Protein AF-A0A376U298-F1 (afdb_monomer_lite)

InterPro domains:
  IPR006145 Pseudouridine synthase, RsuA/RluA-like [PF00849] (11-59)
  IPR020103 Pseudouridine synthase, catalytic domain superfamily [SSF55120] (2-67)
  IPR050188 RluA Pseudouridine Synthase [PTHR21600] (12-67)

Sequence (99 aa):
MDLPLICDWPNRPKQKVCYETGKPAQTEYEVVEYAADNTARVVLKPITGRSHQLRVHMLALGHPILGRSFLCITRSESDGTTFVATCRDVDDYPSGVWQ

Organism: Escherichia coli (NCBI:txid562)

Structure (mmCIF, N/CA/C/O backbone):
data_AF-A0A376U298-F1
#
_entry.id   AF-A0A376U298-F1
#
loop_
_atom_site.group_PDB
_atom_site.id
_atom_site.type_symbol
_atom_site.label_atom_id
_atom_site.label_alt_id
_atom_site.label_comp_id
_atom_site.label_asym_id
_atom_site.label_entity_id
_atom_site.label_seq_id
_atom_site.pdbx_PDB_ins_code
_atom_site.Cartn_x
_atom_site.Cartn_y
_atom_site.Cartn_z
_atom_site.occupancy
_atom_site.B_iso_or_equiv
_atom_site.auth_seq_id
_atom_site.auth_comp_id
_atom_site.auth_asym_id
_atom_site.auth_atom_id
_atom_site.pdbx_PDB_model_num
ATOM 1 N N . MET A 1 1 ? -7.091 2.345 -4.208 1.00 86.44 1 MET A N 1
ATOM 2 C CA . MET A 1 1 ? -7.660 1.085 -3.680 1.00 86.44 1 MET A CA 1
ATOM 3 C C . MET A 1 1 ? -8.205 1.306 -2.283 1.00 86.44 1 MET A C 1
ATOM 5 O O . MET A 1 1 ? -7.602 2.042 -1.506 1.00 86.44 1 MET A O 1
ATOM 9 N N . ASP A 1 2 ? -9.336 0.671 -1.990 1.00 90.31 2 ASP A N 1
ATOM 10 C CA . ASP A 1 2 ? -10.005 0.725 -0.691 1.00 90.31 2 ASP A CA 1
ATOM 11 C C . ASP A 1 2 ? -10.227 -0.706 -0.201 1.00 90.31 2 ASP A C 1
ATOM 13 O O . ASP A 1 2 ? -11.104 -1.418 -0.688 1.00 90.31 2 ASP A O 1
ATOM 17 N N . LEU A 1 3 ? -9.339 -1.163 0.680 1.00 90.44 3 LEU A N 1
ATOM 18 C CA . LEU A 1 3 ? -9.339 -2.532 1.185 1.00 90.44 3 LEU A CA 1
ATOM 19 C C . LEU A 1 3 ? -9.224 -2.478 2.708 1.00 90.44 3 LEU A C 1
ATOM 21 O O . LEU A 1 3 ? -8.168 -2.079 3.210 1.00 90.44 3 LEU A O 1
ATOM 25 N N . PRO A 1 4 ? -10.267 -2.871 3.457 1.00 91.94 4 PRO A N 1
ATOM 26 C CA . PRO A 1 4 ? -10.253 -2.805 4.911 1.00 91.94 4 PRO A CA 1
ATOM 27 C C . PRO A 1 4 ? -9.255 -3.805 5.505 1.00 91.94 4 PRO A C 1
ATOM 29 O O . PRO A 1 4 ? -9.156 -4.951 5.066 1.00 91.94 4 PRO A O 1
ATOM 32 N N . LEU A 1 5 ? -8.512 -3.372 6.526 1.00 90.75 5 LEU A N 1
ATOM 33 C CA . LEU A 1 5 ? -7.390 -4.113 7.110 1.00 90.75 5 LEU A CA 1
ATOM 34 C C . LEU A 1 5 ? -7.606 -4.438 8.588 1.00 90.75 5 LEU A C 1
ATOM 36 O O . LEU A 1 5 ? -8.082 -3.606 9.365 1.00 90.75 5 LEU A O 1
ATOM 40 N N . ILE A 1 6 ? -7.171 -5.628 8.999 1.00 92.00 6 ILE A N 1
ATOM 41 C CA . ILE A 1 6 ? -7.138 -6.055 10.400 1.00 92.00 6 ILE A CA 1
ATOM 42 C C . ILE A 1 6 ? -5.847 -6.808 10.731 1.00 92.00 6 ILE A C 1
ATOM 44 O O . ILE A 1 6 ? -5.221 -7.434 9.874 1.00 92.00 6 ILE A O 1
ATOM 48 N N . CYS A 1 7 ? -5.474 -6.780 12.011 1.00 88.19 7 CYS A N 1
ATOM 49 C CA . CYS A 1 7 ? -4.409 -7.618 12.543 1.00 88.19 7 CYS A CA 1
ATOM 50 C C . CYS A 1 7 ? -4.808 -9.092 12.463 1.00 88.19 7 CYS A C 1
ATOM 52 O O . CYS A 1 7 ? -5.881 -9.473 12.937 1.00 88.19 7 CYS A O 1
ATOM 54 N N . ASP A 1 8 ? -3.932 -9.925 11.905 1.00 86.81 8 ASP A N 1
ATOM 55 C CA . ASP A 1 8 ? -4.132 -11.366 11.910 1.00 86.81 8 ASP A CA 1
ATOM 56 C C . ASP A 1 8 ? -3.675 -11.930 13.258 1.00 86.81 8 ASP A C 1
ATOM 58 O O . ASP A 1 8 ? -2.506 -12.255 13.463 1.00 86.81 8 ASP A O 1
ATOM 62 N N . TRP A 1 9 ? -4.609 -11.973 14.211 1.00 83.12 9 TRP A N 1
ATOM 63 C CA . TRP A 1 9 ? -4.359 -12.385 15.595 1.00 83.12 9 TRP A CA 1
ATOM 64 C C . TRP A 1 9 ? -3.593 -13.711 15.742 1.00 83.12 9 TRP A C 1
ATOM 66 O O . TRP A 1 9 ? -2.657 -13.727 16.543 1.00 83.12 9 TRP A O 1
ATOM 76 N N . PRO A 1 10 ? -3.918 -14.783 14.991 1.00 87.81 10 PRO A N 1
ATOM 77 C CA . PRO A 1 10 ? -3.182 -16.045 15.062 1.00 87.81 10 PRO A CA 1
ATOM 78 C C . PRO A 1 10 ? -1.730 -15.952 14.571 1.00 87.81 10 PRO A C 1
ATOM 80 O O . PRO A 1 10 ? -0.876 -16.672 15.073 1.00 87.81 10 PRO A O 1
ATOM 83 N N . ASN A 1 11 ? -1.429 -15.052 13.625 1.00 81.62 11 ASN A N 1
ATOM 84 C CA . ASN A 1 11 ? -0.128 -14.965 12.949 1.00 81.62 11 ASN A CA 1
ATOM 85 C C . ASN A 1 11 ? 0.580 -13.626 13.184 1.00 81.62 11 ASN A C 1
ATOM 87 O O . ASN A 1 11 ? 1.21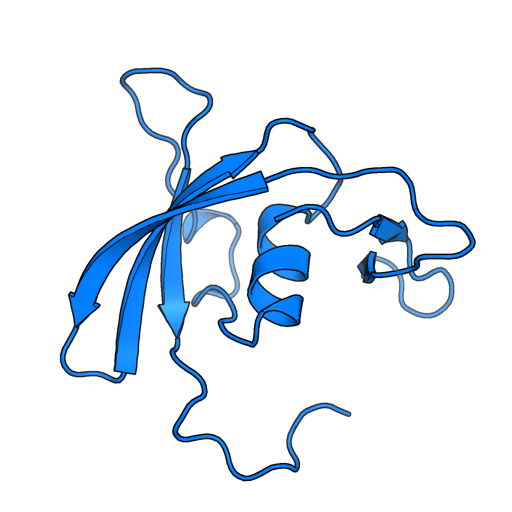5 -13.073 12.279 1.00 81.62 11 ASN A O 1
ATOM 91 N N . ARG A 1 12 ? 0.467 -13.060 14.389 1.00 81.50 12 ARG A N 1
ATOM 92 C CA . ARG A 1 12 ? 1.128 -11.789 14.718 1.00 81.50 12 ARG A CA 1
ATOM 93 C C . ARG A 1 12 ? 2.628 -11.845 14.390 1.00 81.50 12 ARG A C 1
ATOM 95 O O . ARG A 1 12 ? 3.272 -12.849 14.681 1.00 81.50 12 ARG A O 1
ATOM 102 N N . PRO A 1 13 ? 3.205 -10.772 13.815 1.00 80.81 13 PRO A N 1
ATOM 103 C CA . PRO A 1 13 ? 2.640 -9.431 13.598 1.00 80.81 13 PRO A CA 1
ATOM 104 C C . PRO A 1 13 ? 1.954 -9.213 12.226 1.00 80.81 13 PRO A C 1
ATOM 106 O O . PRO A 1 13 ? 1.857 -8.071 11.765 1.00 80.81 13 PRO A O 1
ATOM 109 N N . LYS A 1 14 ? 1.497 -10.267 11.532 1.00 84.44 14 LYS A N 1
ATOM 110 C CA . LYS A 1 14 ? 0.878 -10.142 10.200 1.00 84.44 14 LYS A CA 1
ATOM 111 C C . LYS A 1 14 ? -0.454 -9.372 10.236 1.00 84.44 14 LYS A C 1
ATOM 113 O O . LYS A 1 14 ? -1.144 -9.296 11.250 1.00 84.44 14 LYS A O 1
ATOM 118 N N . GLN A 1 15 ? -0.793 -8.772 9.100 1.00 87.75 15 GLN A N 1
ATOM 119 C CA . GLN A 1 15 ? -2.043 -8.050 8.850 1.00 87.75 15 GLN A CA 1
ATOM 120 C C . GLN A 1 15 ? -2.719 -8.687 7.630 1.00 87.75 15 GLN A C 1
ATOM 122 O O . GLN A 1 15 ? -2.018 -9.217 6.765 1.00 87.75 15 GLN A O 1
ATOM 127 N N . LYS A 1 16 ? -4.048 -8.629 7.547 1.00 88.31 16 LYS A N 1
ATOM 128 C CA . LYS A 1 16 ? -4.823 -9.173 6.424 1.00 88.31 16 LYS A CA 1
ATOM 129 C C . LYS A 1 16 ? -5.971 -8.256 6.021 1.00 88.31 16 LYS A C 1
ATOM 131 O O . LYS A 1 16 ? -6.432 -7.441 6.822 1.00 88.31 16 LYS A O 1
ATOM 136 N N . VAL A 1 17 ? -6.440 -8.426 4.788 1.00 90.50 17 VAL A N 1
ATOM 137 C CA . VAL A 1 17 ? -7.682 -7.807 4.313 1.00 90.50 17 VAL A CA 1
ATOM 138 C C . VAL A 1 17 ? -8.866 -8.528 4.957 1.00 90.50 17 VAL A C 1
ATOM 140 O O . VAL A 1 17 ? -8.896 -9.758 4.999 1.00 90.50 17 VAL A O 1
ATOM 143 N N . CYS A 1 18 ? -9.826 -7.779 5.495 1.00 90.00 18 CYS A N 1
ATOM 144 C CA . CYS A 1 18 ? -11.042 -8.337 6.084 1.00 90.00 18 CYS A CA 1
ATOM 145 C C . CYS A 1 18 ? -12.207 -7.361 5.919 1.00 90.00 18 CYS A C 1
ATOM 147 O O . CYS A 1 18 ? -12.209 -6.297 6.532 1.00 90.00 18 CYS A O 1
ATOM 149 N N . TYR A 1 19 ? -13.207 -7.736 5.122 1.00 90.44 19 TYR A N 1
ATOM 150 C CA . TYR A 1 19 ? -14.375 -6.889 4.854 1.00 90.44 19 TYR A CA 1
ATOM 151 C C . TYR A 1 19 ? -15.378 -6.838 6.013 1.00 90.44 19 TYR A C 1
ATOM 153 O O . TYR A 1 19 ? -16.110 -5.865 6.135 1.00 90.44 19 TYR A O 1
ATOM 161 N N . GLU A 1 20 ? -15.390 -7.852 6.881 1.00 90.75 20 GLU A N 1
ATOM 162 C CA . GLU A 1 20 ? -16.352 -7.943 7.987 1.00 90.75 20 GLU A CA 1
ATOM 163 C C . GLU A 1 20 ? -15.937 -7.113 9.207 1.00 90.75 20 GLU A C 1
ATOM 165 O O . GLU A 1 20 ? -16.756 -6.432 9.815 1.00 90.75 20 GLU A O 1
ATOM 170 N N . THR A 1 21 ? -14.657 -7.180 9.589 1.00 91.12 21 THR A N 1
ATOM 171 C CA . THR A 1 21 ? -14.151 -6.582 10.841 1.00 91.12 21 THR A CA 1
ATOM 172 C C . THR A 1 21 ? -12.945 -5.665 10.636 1.00 91.12 21 THR A C 1
ATOM 174 O O . THR A 1 21 ? -12.428 -5.083 11.595 1.00 91.12 21 THR A O 1
ATOM 177 N N . GLY A 1 22 ? -12.471 -5.520 9.396 1.00 89.50 22 GLY A N 1
ATOM 178 C CA . GLY A 1 22 ? -11.340 -4.664 9.072 1.00 89.50 22 GLY A CA 1
ATOM 179 C C . GLY A 1 22 ? -11.656 -3.186 9.228 1.00 89.50 22 GLY A C 1
ATOM 180 O O . GLY A 1 22 ? -12.760 -2.713 8.977 1.00 89.50 22 GLY A O 1
ATOM 181 N N . LYS A 1 23 ? -10.641 -2.427 9.638 1.00 92.12 23 LYS A N 1
ATOM 182 C CA . LYS A 1 23 ? -10.716 -0.969 9.658 1.00 92.12 23 LYS A CA 1
ATOM 183 C C . LYS A 1 23 ? -10.562 -0.453 8.228 1.00 92.12 23 LYS A C 1
ATOM 185 O O . LYS A 1 23 ? -9.680 -0.954 7.527 1.00 92.12 23 LYS A O 1
ATOM 190 N N . PRO A 1 24 ? -11.329 0.572 7.818 1.00 93.38 24 PRO A N 1
ATOM 191 C CA . PRO A 1 24 ? -11.194 1.151 6.489 1.00 93.38 24 PRO A CA 1
ATOM 192 C C . PRO A 1 24 ? -9.758 1.635 6.280 1.00 93.38 24 PRO A C 1
ATOM 194 O O . PRO A 1 24 ? -9.147 2.231 7.188 1.00 93.38 24 PRO A O 1
ATOM 197 N N . ALA A 1 25 ? -9.220 1.313 5.107 1.00 93.50 25 ALA A N 1
ATOM 198 C CA . ALA A 1 25 ? -7.870 1.668 4.718 1.00 93.50 25 ALA A CA 1
ATOM 199 C C . ALA A 1 25 ? -7.820 1.979 3.224 1.00 93.50 25 ALA A C 1
ATOM 201 O O . ALA A 1 25 ? -8.127 1.131 2.385 1.00 93.50 25 ALA A O 1
ATOM 202 N N . GLN A 1 26 ? -7.372 3.191 2.916 1.00 93.88 26 GLN A N 1
ATOM 203 C CA . GLN A 1 26 ? -7.342 3.727 1.565 1.00 93.88 26 GLN A CA 1
ATOM 204 C C . GLN A 1 26 ? -5.921 4.106 1.178 1.00 93.88 26 GLN A C 1
ATOM 206 O O . GLN A 1 26 ? -5.211 4.794 1.919 1.00 93.88 26 GLN A O 1
ATOM 211 N N . THR A 1 27 ? -5.523 3.641 0.001 1.00 92.25 27 THR A N 1
ATOM 212 C CA . THR A 1 27 ? -4.225 3.927 -0.603 1.00 92.25 27 THR A CA 1
ATOM 213 C C . THR A 1 27 ? -4.445 4.246 -2.068 1.00 92.25 27 THR A C 1
ATOM 215 O O . THR A 1 27 ? -5.014 3.440 -2.804 1.00 92.25 27 THR A O 1
ATOM 218 N N . GLU A 1 28 ? -3.988 5.398 -2.513 1.00 92.44 28 GLU A N 1
ATOM 219 C CA . GLU A 1 28 ? -3.859 5.697 -3.933 1.00 92.44 28 GLU A CA 1
ATOM 220 C C . GLU A 1 28 ? -2.519 5.165 -4.433 1.00 92.44 28 GLU A C 1
ATOM 222 O O . GLU A 1 28 ? -1.534 5.134 -3.690 1.00 92.44 28 GLU A O 1
ATOM 227 N N . TYR A 1 29 ? -2.486 4.699 -5.675 1.00 90.56 29 TYR A N 1
ATOM 228 C CA . TYR A 1 29 ? -1.253 4.251 -6.295 1.00 90.56 29 TYR A CA 1
ATOM 229 C C . TYR A 1 29 ? -1.216 4.656 -7.762 1.00 90.56 29 TYR A C 1
ATOM 231 O O . TYR A 1 29 ? -2.256 4.744 -8.411 1.00 90.56 29 TYR A O 1
ATOM 239 N N . GLU A 1 30 ? -0.013 4.889 -8.261 1.00 88.81 30 GLU A N 1
ATOM 240 C CA . GLU A 1 30 ? 0.255 5.266 -9.641 1.00 88.81 30 GLU A CA 1
ATOM 241 C C . GLU A 1 30 ? 1.533 4.565 -10.092 1.00 88.81 30 GLU A C 1
ATOM 243 O O . GLU A 1 30 ? 2.567 4.652 -9.425 1.00 88.81 30 GLU A O 1
ATOM 248 N N . VAL A 1 31 ? 1.467 3.835 -11.203 1.00 89.81 31 VAL A N 1
ATOM 249 C CA . VAL A 1 31 ? 2.651 3.186 -11.768 1.00 89.81 31 VAL A CA 1
ATOM 250 C C . VAL A 1 31 ? 3.422 4.221 -12.574 1.00 89.81 31 VAL A C 1
ATOM 252 O O . VAL A 1 31 ? 2.884 4.789 -13.519 1.00 89.81 31 VAL A O 1
ATOM 255 N N . VAL A 1 32 ? 4.674 4.470 -12.193 1.00 88.31 32 VAL A N 1
ATOM 256 C CA . VAL A 1 32 ? 5.534 5.458 -12.862 1.00 88.31 32 VAL A CA 1
ATOM 257 C C . VAL A 1 32 ? 6.454 4.830 -13.899 1.00 88.31 32 VAL A C 1
ATOM 259 O O . VAL A 1 32 ? 6.828 5.494 -14.860 1.00 88.31 32 VAL A O 1
ATOM 262 N N . GLU A 1 33 ? 6.826 3.564 -13.720 1.00 84.94 33 GLU A N 1
ATOM 263 C CA . GLU A 1 33 ? 7.740 2.869 -14.623 1.00 84.94 33 GLU A CA 1
ATOM 264 C C . GLU A 1 33 ? 7.481 1.364 -14.574 1.00 84.94 33 GLU A C 1
ATOM 266 O O . GLU A 1 33 ? 7.337 0.801 -13.490 1.00 84.94 33 GLU A O 1
ATOM 271 N N . TYR A 1 34 ? 7.464 0.720 -15.739 1.00 87.06 34 TYR A N 1
ATOM 272 C CA . TYR A 1 34 ? 7.509 -0.735 -15.859 1.00 87.06 34 TYR A CA 1
ATOM 273 C C . TYR A 1 34 ? 8.914 -1.129 -16.307 1.00 87.06 34 TYR A C 1
ATOM 275 O O . TYR A 1 34 ? 9.402 -0.647 -17.330 1.00 87.06 34 TYR A O 1
ATOM 283 N N . ALA A 1 35 ? 9.567 -1.988 -15.537 1.00 84.06 35 ALA A N 1
ATOM 284 C CA . ALA A 1 35 ? 10.883 -2.517 -15.840 1.00 84.06 35 ALA A CA 1
ATOM 285 C C . ALA A 1 35 ? 10.774 -3.861 -16.575 1.00 84.06 35 ALA A C 1
ATOM 287 O O . ALA A 1 35 ? 9.803 -4.605 -16.443 1.00 84.06 35 ALA A O 1
ATOM 288 N N . ALA A 1 36 ? 11.806 -4.188 -17.354 1.00 81.75 36 ALA A N 1
ATOM 289 C CA . ALA A 1 36 ? 11.847 -5.401 -18.173 1.00 81.75 36 ALA A CA 1
ATOM 290 C C . ALA A 1 36 ? 11.985 -6.709 -17.361 1.00 81.75 36 ALA A C 1
ATOM 292 O O . ALA A 1 36 ? 11.895 -7.792 -17.931 1.00 81.75 36 ALA A O 1
ATOM 293 N N . ASP A 1 37 ? 12.220 -6.627 -16.050 1.00 83.81 37 ASP A N 1
ATOM 294 C CA . ASP A 1 37 ? 12.399 -7.761 -15.135 1.00 83.81 37 ASP A CA 1
ATOM 295 C C . ASP A 1 37 ? 11.104 -8.165 -14.400 1.00 83.81 37 ASP A C 1
ATOM 297 O O . ASP A 1 37 ? 11.160 -8.751 -13.315 1.00 83.81 37 ASP A O 1
ATOM 301 N N . ASN A 1 38 ? 9.938 -7.867 -14.989 1.00 84.06 38 ASN A N 1
ATOM 302 C CA . ASN A 1 38 ? 8.610 -8.057 -14.387 1.00 84.06 38 ASN A CA 1
ATOM 303 C C . ASN A 1 38 ? 8.464 -7.315 -13.050 1.00 84.06 38 ASN A C 1
ATOM 305 O O . ASN A 1 38 ? 7.864 -7.812 -12.090 1.00 84.06 38 ASN A O 1
ATOM 309 N N . THR A 1 39 ? 9.056 -6.127 -12.962 1.00 85.94 39 THR A N 1
ATOM 310 C CA . THR A 1 39 ? 8.886 -5.238 -11.818 1.00 85.94 39 THR A CA 1
ATOM 311 C C . THR A 1 39 ? 8.355 -3.894 -12.270 1.00 85.94 39 THR A C 1
ATOM 313 O O . THR A 1 39 ? 8.610 -3.448 -13.384 1.00 85.94 39 THR A O 1
ATOM 316 N N . ALA A 1 40 ? 7.605 -3.235 -11.399 1.00 87.44 40 ALA A N 1
ATOM 317 C CA . ALA A 1 40 ? 7.083 -1.910 -11.652 1.00 87.44 40 ALA A CA 1
ATOM 318 C C . ALA A 1 40 ? 7.441 -0.989 -10.491 1.00 87.44 40 ALA A C 1
ATOM 320 O O . ALA A 1 40 ? 7.382 -1.355 -9.313 1.00 87.44 40 ALA A O 1
ATOM 321 N N . ARG A 1 41 ? 7.837 0.235 -10.819 1.00 87.44 41 ARG A N 1
ATOM 322 C CA . ARG A 1 41 ? 8.022 1.305 -9.850 1.00 87.44 41 ARG A CA 1
ATOM 323 C C . ARG A 1 41 ? 6.681 1.997 -9.670 1.00 87.44 41 ARG A C 1
ATOM 325 O O . ARG A 1 41 ? 6.095 2.513 -10.620 1.00 87.44 41 ARG A O 1
ATOM 332 N N . VAL A 1 42 ? 6.207 2.012 -8.433 1.00 88.81 42 VAL A N 1
ATOM 333 C CA . VAL A 1 42 ? 4.878 2.496 -8.076 1.00 88.81 42 VAL A CA 1
ATOM 334 C C . VAL A 1 42 ? 4.994 3.565 -7.009 1.00 88.81 42 VAL A C 1
ATOM 336 O O . VAL A 1 42 ? 5.657 3.404 -5.979 1.00 88.81 42 VAL A O 1
ATOM 339 N N . VAL A 1 43 ? 4.324 4.673 -7.274 1.00 90.62 43 VAL A N 1
ATOM 340 C CA . VAL A 1 43 ? 4.083 5.748 -6.330 1.00 90.62 43 VAL A CA 1
ATOM 341 C C . VAL A 1 43 ? 2.841 5.393 -5.522 1.00 90.62 43 VAL A C 1
ATOM 343 O O . VAL A 1 43 ? 1.820 4.991 -6.064 1.00 90.62 43 VAL A O 1
ATOM 346 N N . LEU A 1 44 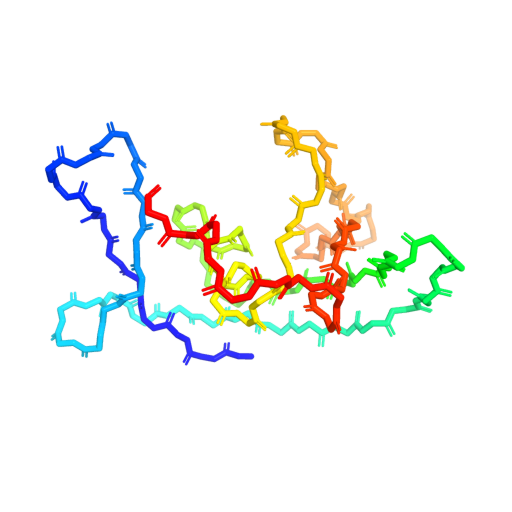? 2.942 5.516 -4.207 1.00 90.75 44 LEU A N 1
ATOM 347 C CA . LEU A 1 44 ? 1.969 5.087 -3.216 1.00 90.75 44 LEU A CA 1
ATOM 348 C C . LEU A 1 44 ? 1.620 6.260 -2.309 1.00 90.75 44 LEU A C 1
ATOM 350 O O . LEU A 1 44 ? 2.493 6.817 -1.648 1.00 90.75 44 LEU A O 1
ATOM 354 N N . LYS A 1 45 ? 0.338 6.597 -2.218 1.00 91.62 45 LYS A N 1
ATOM 355 C CA . LYS A 1 45 ? -0.182 7.656 -1.349 1.00 91.62 45 LYS A CA 1
ATOM 356 C C . LYS A 1 45 ? -1.197 7.058 -0.372 1.00 91.62 45 LYS A C 1
ATOM 358 O O . LYS A 1 45 ? -2.371 6.893 -0.710 1.00 91.62 45 LYS A O 1
ATOM 363 N N . PRO A 1 46 ? -0.763 6.650 0.832 1.00 91.25 46 PRO A N 1
ATOM 364 C CA . PRO A 1 46 ? -1.672 6.171 1.861 1.00 91.25 46 PRO A CA 1
ATOM 365 C C . PRO A 1 46 ? -2.497 7.339 2.414 1.00 91.25 46 PRO A C 1
ATOM 367 O O . PRO A 1 46 ? -1.972 8.209 3.104 1.00 91.25 46 PRO A O 1
ATOM 370 N N . ILE A 1 47 ? -3.804 7.331 2.150 1.00 91.50 47 ILE A N 1
ATOM 371 C CA . ILE A 1 47 ? -4.755 8.300 2.721 1.00 91.50 47 ILE A CA 1
ATOM 372 C C . ILE A 1 47 ? -4.975 8.004 4.212 1.00 91.50 47 ILE A C 1
ATOM 374 O O . ILE A 1 47 ? -5.166 8.900 5.031 1.00 91.50 47 ILE A O 1
ATOM 378 N N . THR A 1 48 ? -4.895 6.725 4.588 1.00 91.25 48 THR A N 1
ATOM 379 C CA . THR A 1 48 ? -4.911 6.260 5.981 1.00 91.25 48 THR A CA 1
ATOM 380 C C . THR A 1 48 ? -3.552 5.711 6.419 1.00 91.25 48 THR A C 1
ATOM 382 O O . THR A 1 48 ? -2.793 5.213 5.601 1.00 91.25 48 THR A O 1
ATOM 385 N N . GLY A 1 49 ? -3.256 5.716 7.723 1.00 88.38 49 G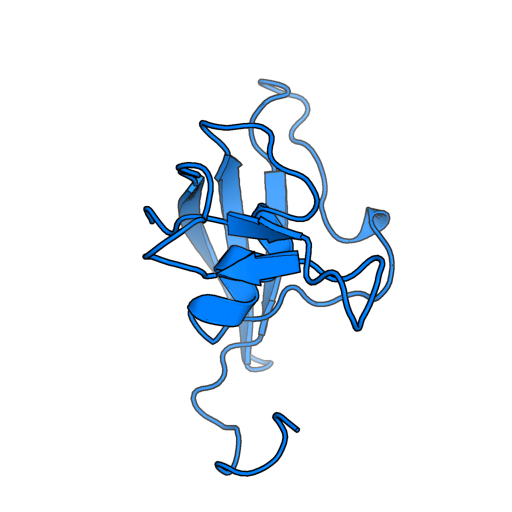LY A N 1
ATOM 386 C CA . GLY A 1 49 ? -1.983 5.226 8.281 1.00 88.38 49 GLY A CA 1
ATOM 387 C C . GLY A 1 49 ? -2.073 3.882 9.014 1.00 88.38 49 GLY A C 1
ATOM 388 O O . GLY A 1 49 ? -1.673 3.799 10.176 1.00 88.38 49 GLY A O 1
ATOM 389 N N . ARG A 1 50 ? -2.654 2.831 8.418 1.00 89.94 50 ARG A N 1
ATOM 390 C CA . ARG A 1 50 ? -2.756 1.514 9.084 1.00 89.94 50 ARG A CA 1
ATOM 391 C C . ARG A 1 50 ? -1.424 0.754 9.043 1.00 89.94 50 ARG A C 1
ATOM 393 O O . ARG A 1 50 ? -0.626 0.891 8.116 1.00 89.94 50 ARG A O 1
ATOM 400 N N . SER A 1 51 ? -1.180 -0.085 10.049 1.00 87.25 51 SER A N 1
ATOM 401 C CA . SER A 1 51 ? 0.028 -0.915 10.113 1.00 87.25 51 SER A CA 1
ATOM 402 C C . SER A 1 51 ? 0.140 -1.819 8.883 1.00 87.25 51 SER A C 1
ATOM 404 O O . SER A 1 51 ? -0.824 -2.475 8.504 1.00 87.25 51 SER A O 1
ATOM 406 N N . HIS A 1 52 ? 1.324 -1.847 8.263 1.00 87.75 52 HIS A N 1
ATOM 407 C CA . HIS A 1 52 ? 1.628 -2.621 7.048 1.00 87.75 52 HIS A CA 1
ATOM 408 C C . HIS A 1 52 ? 0.700 -2.357 5.846 1.00 87.75 52 HIS A C 1
ATOM 410 O O . HIS A 1 52 ? 0.708 -3.149 4.904 1.00 87.75 52 HIS A O 1
ATOM 416 N N . GLN A 1 53 ? -0.050 -1.250 5.841 1.00 91.25 53 GLN A N 1
ATOM 417 C CA . GLN A 1 53 ? -1.092 -0.973 4.850 1.00 91.25 53 GLN A CA 1
ATOM 418 C C . GLN A 1 53 ? -0.614 -1.141 3.411 1.00 91.25 53 GLN A C 1
ATOM 420 O O . GLN A 1 53 ? -1.155 -1.969 2.686 1.00 91.25 53 GLN A O 1
ATOM 425 N N . LEU A 1 54 ? 0.449 -0.426 3.036 1.00 90.38 54 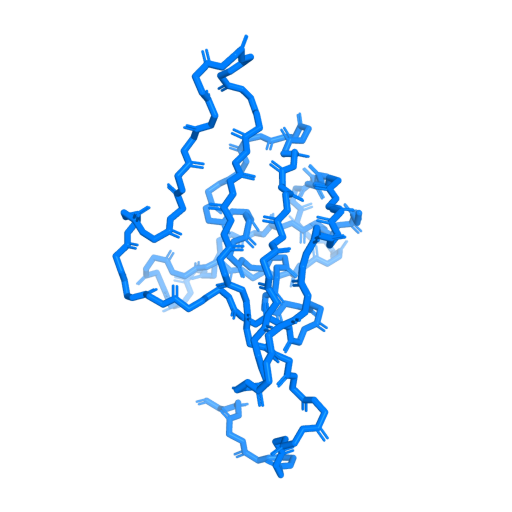LEU A N 1
ATOM 426 C CA . LEU A 1 54 ? 1.000 -0.454 1.680 1.00 90.38 54 LEU A CA 1
ATOM 427 C C . LEU A 1 54 ? 1.385 -1.869 1.236 1.00 90.38 54 LEU A C 1
ATOM 429 O O . LEU A 1 54 ? 1.110 -2.259 0.109 1.00 90.38 54 LEU A O 1
ATOM 433 N N . ARG A 1 55 ? 1.973 -2.662 2.140 1.00 88.69 55 ARG A N 1
ATOM 434 C CA . ARG A 1 55 ? 2.412 -4.031 1.838 1.00 88.69 55 ARG A CA 1
ATOM 435 C C . ARG A 1 55 ? 1.233 -4.972 1.638 1.00 88.69 55 ARG A C 1
ATOM 437 O O . ARG A 1 55 ? 1.244 -5.738 0.684 1.00 88.69 55 ARG A O 1
ATOM 444 N N . VAL A 1 56 ? 0.241 -4.930 2.529 1.00 89.44 56 VAL A N 1
ATOM 445 C CA . VAL A 1 56 ? -0.935 -5.810 2.438 1.00 89.44 56 VAL A CA 1
ATOM 446 C C . VAL A 1 56 ? -1.779 -5.453 1.231 1.00 89.44 56 VAL A C 1
ATOM 448 O O . VAL A 1 56 ? -2.258 -6.338 0.540 1.00 89.44 56 VAL A O 1
ATOM 451 N N . HIS A 1 57 ? -1.945 -4.164 0.964 1.00 90.94 57 HIS A N 1
ATOM 452 C CA . HIS A 1 57 ? -2.679 -3.692 -0.195 1.00 90.94 57 HIS A CA 1
ATOM 453 C C . HIS A 1 57 ? -2.014 -4.108 -1.510 1.00 90.94 57 HIS A C 1
ATOM 455 O O . HIS A 1 57 ? -2.681 -4.666 -2.372 1.00 90.94 57 HIS A O 1
ATOM 461 N N . MET A 1 58 ? -0.700 -3.916 -1.631 1.00 88.56 58 MET A N 1
ATOM 462 C CA . MET A 1 58 ? 0.056 -4.357 -2.806 1.00 88.56 58 MET A CA 1
ATOM 463 C C . MET A 1 58 ? 0.034 -5.878 -2.973 1.00 88.56 58 MET A C 1
ATOM 465 O O . MET A 1 58 ? -0.181 -6.377 -4.070 1.00 88.56 58 MET A O 1
ATOM 469 N N . LEU A 1 59 ? 0.142 -6.624 -1.871 1.00 87.31 59 LEU A N 1
ATOM 470 C CA . LEU A 1 59 ? -0.032 -8.075 -1.881 1.00 87.31 59 LEU A CA 1
ATOM 471 C C . LEU A 1 59 ? -1.449 -8.491 -2.312 1.00 87.31 59 LEU A C 1
ATOM 473 O O . LEU A 1 59 ? -1.595 -9.451 -3.057 1.00 87.31 59 LEU A O 1
ATOM 477 N N . ALA A 1 60 ? -2.482 -7.777 -1.865 1.00 86.81 60 ALA A N 1
ATOM 478 C CA . ALA A 1 60 ? -3.875 -8.070 -2.198 1.00 86.81 60 ALA A CA 1
ATOM 479 C C . ALA A 1 60 ? -4.210 -7.780 -3.667 1.00 86.81 60 ALA A C 1
ATOM 481 O O . ALA A 1 60 ? -5.060 -8.458 -4.232 1.00 86.81 60 ALA A O 1
ATOM 482 N N . LEU A 1 61 ? -3.527 -6.811 -4.285 1.00 85.44 61 LEU A N 1
ATOM 483 C CA . LEU A 1 61 ? -3.581 -6.594 -5.733 1.00 85.44 61 LEU A CA 1
ATOM 484 C C . LEU A 1 61 ? -2.794 -7.649 -6.522 1.00 85.44 61 LEU A C 1
ATOM 486 O O . LEU A 1 61 ? -2.872 -7.667 -7.740 1.00 85.44 61 LEU A O 1
ATOM 490 N N . GLY A 1 62 ? -2.030 -8.506 -5.845 1.00 85.06 62 GLY A N 1
ATOM 491 C CA . GLY A 1 62 ? -1.146 -9.466 -6.486 1.00 85.06 62 GLY A CA 1
ATOM 492 C C . GLY A 1 62 ? 0.227 -8.901 -6.822 1.00 85.06 62 GLY A C 1
ATOM 493 O O . GLY A 1 62 ? 1.058 -9.667 -7.258 1.00 85.06 62 GLY A O 1
ATOM 494 N N . HIS A 1 63 ? 0.540 -7.633 -6.554 1.00 88.00 63 HIS A N 1
ATOM 495 C CA . HIS A 1 63 ? 1.840 -7.037 -6.888 1.00 88.00 63 HIS A CA 1
ATOM 496 C C . HIS A 1 63 ? 2.671 -6.772 -5.624 1.00 88.00 63 HIS A C 1
ATOM 498 O O . HIS A 1 63 ? 2.784 -5.625 -5.187 1.00 88.00 63 HIS A O 1
ATOM 504 N N . PRO A 1 64 ? 3.242 -7.792 -4.954 1.00 87.44 64 PRO A N 1
ATOM 505 C CA . PRO A 1 64 ? 3.937 -7.591 -3.689 1.00 87.44 64 PRO A CA 1
ATOM 506 C C . PRO A 1 64 ? 5.152 -6.665 -3.847 1.00 87.44 64 PRO A C 1
ATOM 508 O O . PRO A 1 64 ? 5.946 -6.794 -4.781 1.00 87.44 64 PRO A O 1
ATOM 511 N N . ILE A 1 65 ? 5.324 -5.755 -2.882 1.00 86.75 65 ILE A N 1
ATOM 512 C CA . ILE A 1 65 ? 6.504 -4.884 -2.801 1.00 86.75 65 ILE A CA 1
ATOM 513 C C . ILE A 1 65 ? 7.757 -5.746 -2.615 1.00 86.75 65 ILE A C 1
ATOM 515 O O . ILE A 1 65 ? 7.830 -6.575 -1.701 1.00 86.75 65 ILE A O 1
ATOM 519 N N . LEU A 1 66 ? 8.754 -5.518 -3.465 1.00 82.81 66 LEU A N 1
ATOM 520 C CA . LEU A 1 66 ? 10.046 -6.179 -3.425 1.00 82.81 66 LEU A CA 1
ATOM 521 C C . LEU A 1 66 ? 10.921 -5.593 -2.322 1.00 82.81 66 LEU A C 1
ATOM 523 O O . LEU A 1 66 ? 11.084 -4.383 -2.204 1.00 82.81 66 LEU A O 1
ATOM 527 N N . GLY A 1 67 ? 11.520 -6.482 -1.531 1.00 67.69 67 GLY A N 1
ATOM 528 C CA . GLY A 1 67 ? 12.392 -6.125 -0.417 1.00 67.69 67 GLY A CA 1
ATOM 529 C C . GLY A 1 67 ? 11.844 -6.595 0.930 1.00 67.69 67 GLY A C 1
ATOM 530 O O . GLY A 1 67 ? 10.680 -6.414 1.283 1.00 67.69 67 GLY A O 1
ATOM 531 N N . ARG A 1 68 ? 12.710 -7.245 1.715 1.00 54.38 68 ARG A N 1
ATOM 532 C CA . ARG A 1 68 ? 12.367 -7.753 3.056 1.00 54.38 68 ARG A CA 1
ATOM 533 C C . ARG A 1 68 ? 12.253 -6.632 4.098 1.00 54.38 68 ARG A C 1
ATOM 535 O O . ARG A 1 68 ? 11.540 -6.798 5.086 1.00 54.38 68 ARG A O 1
ATOM 542 N N . SER A 1 69 ? 12.952 -5.518 3.877 1.00 54.78 69 SER A N 1
ATOM 543 C CA . SER A 1 69 ? 13.146 -4.432 4.841 1.00 54.78 69 SER A CA 1
ATOM 544 C C . SER A 1 69 ? 12.262 -3.227 4.534 1.00 54.78 69 SER A C 1
ATOM 546 O O . SER A 1 69 ? 12.072 -2.905 3.372 1.00 54.78 69 SER A O 1
ATOM 548 N N . PHE A 1 70 ? 11.790 -2.509 5.559 1.00 51.88 70 PHE A N 1
ATOM 549 C CA . PHE A 1 70 ? 11.030 -1.254 5.411 1.00 51.88 70 PHE A CA 1
ATOM 550 C C . PHE A 1 70 ? 11.743 -0.196 4.548 1.00 51.88 70 PHE A C 1
ATOM 552 O O . PHE A 1 70 ? 11.085 0.671 3.987 1.00 51.88 70 PHE A O 1
ATOM 559 N N . LEU A 1 71 ? 13.068 -0.309 4.408 1.00 51.91 71 LEU A N 1
ATOM 560 C CA . LEU A 1 71 ? 13.913 0.523 3.549 1.00 51.91 71 LEU A CA 1
ATOM 561 C C . LEU A 1 71 ? 13.608 0.410 2.046 1.00 51.91 71 LEU A C 1
ATOM 563 O O . LEU A 1 71 ? 14.036 1.273 1.292 1.00 51.91 71 LEU A O 1
ATOM 567 N N . CYS A 1 72 ? 12.895 -0.626 1.591 1.00 61.91 72 CYS A N 1
ATOM 568 C CA . CYS A 1 72 ? 12.522 -0.756 0.178 1.00 61.91 72 CYS A CA 1
ATOM 569 C C . CYS A 1 72 ? 11.362 0.163 -0.238 1.00 61.91 72 CYS A C 1
ATOM 571 O O . CYS A 1 72 ? 10.999 0.202 -1.411 1.00 61.91 72 CYS A O 1
ATOM 573 N N . ILE A 1 73 ? 10.778 0.885 0.722 1.00 72.12 73 ILE A N 1
ATOM 574 C CA . ILE A 1 73 ? 9.796 1.933 0.481 1.00 72.12 73 ILE A CA 1
ATOM 575 C C . ILE A 1 73 ? 10.472 3.266 0.804 1.00 72.12 73 ILE A C 1
ATOM 577 O O . ILE A 1 73 ? 10.724 3.581 1.969 1.00 72.12 73 ILE A O 1
ATOM 581 N N . THR A 1 74 ? 10.748 4.061 -0.223 1.00 78.38 74 THR A N 1
ATOM 582 C CA . THR A 1 74 ? 11.371 5.377 -0.065 1.00 78.38 74 THR A CA 1
ATOM 583 C C . THR A 1 74 ? 10.284 6.431 0.072 1.00 78.38 74 THR A C 1
ATOM 585 O O . THR A 1 74 ? 9.411 6.536 -0.785 1.00 78.38 74 THR A O 1
ATOM 588 N N . ARG A 1 75 ? 10.314 7.228 1.141 1.00 78.31 75 ARG A N 1
ATOM 589 C CA . ARG A 1 75 ? 9.416 8.381 1.281 1.00 78.31 75 ARG A CA 1
ATOM 590 C C . ARG A 1 75 ? 9.916 9.522 0.395 1.00 78.31 75 ARG A C 1
ATOM 592 O O . ARG A 1 75 ? 11.111 9.808 0.419 1.00 78.31 75 ARG A O 1
ATOM 599 N N . SER A 1 76 ? 9.033 10.161 -0.366 1.00 75.06 76 SER A N 1
ATOM 600 C CA . SER A 1 76 ? 9.395 11.346 -1.149 1.00 75.06 76 SER A CA 1
ATOM 601 C C . SER A 1 76 ? 9.761 12.513 -0.225 1.00 75.06 76 SER A C 1
ATOM 603 O O . SER A 1 76 ? 9.136 12.733 0.818 1.00 75.06 76 SER A O 1
ATOM 605 N N . GLU A 1 77 ? 10.784 13.279 -0.606 1.00 65.56 77 GLU A N 1
ATOM 606 C CA . GLU A 1 77 ? 11.231 14.449 0.163 1.00 65.56 77 GLU A CA 1
ATOM 607 C C . GLU A 1 77 ? 10.320 15.671 -0.028 1.00 65.56 77 GLU A C 1
ATOM 609 O O . GLU A 1 77 ? 10.254 16.530 0.845 1.00 65.56 77 GLU A O 1
ATOM 614 N N . SER A 1 78 ? 9.588 15.735 -1.144 1.00 68.50 78 SER A N 1
ATOM 615 C CA . SER A 1 78 ? 8.770 16.883 -1.553 1.00 68.50 78 SER A CA 1
ATOM 616 C C . SER A 1 78 ? 7.540 17.136 -0.680 1.00 68.50 78 SER A C 1
ATOM 618 O O . SER A 1 78 ? 7.131 18.279 -0.503 1.00 68.50 78 SER A O 1
ATOM 620 N N . ASP A 1 79 ? 6.920 16.078 -0.170 1.00 73.19 79 ASP A N 1
ATOM 621 C CA . ASP A 1 79 ? 5.564 16.131 0.386 1.00 73.19 79 ASP A CA 1
ATOM 622 C C . ASP A 1 79 ? 5.368 15.208 1.598 1.00 73.19 79 ASP A C 1
ATOM 624 O O . ASP A 1 79 ? 4.347 15.296 2.279 1.00 73.19 79 ASP A O 1
ATOM 628 N N . GLY A 1 80 ? 6.334 14.328 1.902 1.00 72.25 80 GLY A N 1
ATOM 629 C CA . GLY A 1 80 ? 6.377 13.515 3.125 1.00 72.25 80 GLY A CA 1
ATOM 630 C C . GLY A 1 80 ? 5.226 12.514 3.314 1.00 72.25 80 GLY A C 1
ATOM 631 O O . GLY A 1 80 ? 5.209 11.789 4.310 1.00 72.25 80 GLY A O 1
ATOM 632 N N . THR A 1 81 ? 4.278 12.464 2.383 1.00 78.25 81 THR A N 1
ATOM 633 C CA . THR A 1 81 ? 3.081 11.611 2.407 1.00 78.25 81 THR A CA 1
ATOM 634 C C . THR A 1 81 ? 3.073 10.615 1.256 1.00 78.25 81 THR A C 1
ATOM 636 O O . THR A 1 81 ? 2.446 9.564 1.368 1.00 78.25 81 THR A O 1
ATOM 639 N N . THR A 1 82 ? 3.825 10.895 0.193 1.00 85.19 82 THR A N 1
ATOM 640 C CA . THR A 1 82 ? 4.050 9.965 -0.904 1.00 85.19 82 THR A CA 1
ATOM 641 C C . THR A 1 82 ? 5.211 9.016 -0.605 1.00 85.19 82 THR A C 1
ATOM 643 O O . THR A 1 82 ? 6.251 9.369 -0.044 1.00 85.19 82 THR A O 1
ATOM 646 N N . PHE A 1 83 ? 5.025 7.767 -1.000 1.00 86.25 83 PHE A N 1
ATOM 647 C CA . PHE A 1 83 ? 5.996 6.694 -0.90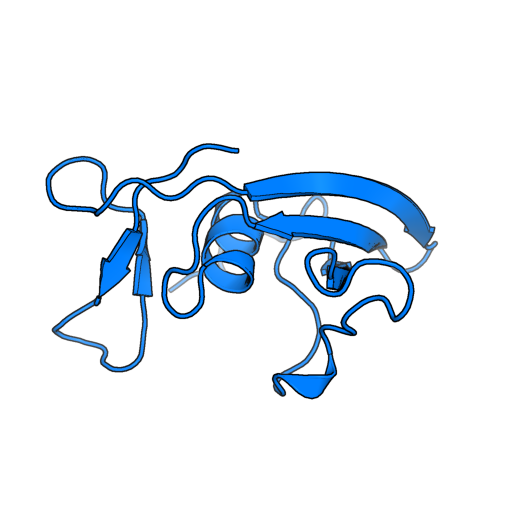5 1.00 86.25 83 PHE A CA 1
ATOM 648 C C . PHE A 1 83 ? 6.263 6.137 -2.298 1.00 86.25 83 PHE A C 1
ATOM 650 O O . PHE A 1 83 ? 5.385 6.138 -3.152 1.00 86.25 83 PHE A O 1
ATOM 657 N N . VAL A 1 84 ? 7.466 5.637 -2.534 1.00 85.88 84 VAL A N 1
ATOM 658 C CA . VAL A 1 84 ? 7.849 4.992 -3.787 1.00 85.88 84 VAL A CA 1
ATOM 659 C C . VAL A 1 84 ? 8.345 3.598 -3.463 1.00 85.88 84 VAL A C 1
ATOM 661 O O . VAL A 1 84 ? 9.205 3.426 -2.597 1.00 85.88 84 VAL A O 1
ATOM 664 N N . ALA A 1 85 ? 7.784 2.606 -4.140 1.00 87.19 85 ALA A N 1
ATOM 665 C CA . ALA A 1 85 ? 8.125 1.206 -3.959 1.00 87.19 85 ALA A CA 1
ATOM 666 C C . ALA A 1 85 ? 8.282 0.520 -5.315 1.00 87.19 85 ALA A C 1
ATOM 668 O O . ALA A 1 85 ? 7.609 0.873 -6.280 1.00 87.19 85 ALA A O 1
ATOM 669 N N . THR A 1 86 ? 9.144 -0.488 -5.373 1.00 86.38 86 THR A N 1
ATOM 670 C CA . THR A 1 86 ? 9.188 -1.416 -6.504 1.00 86.38 86 THR A CA 1
ATOM 671 C C . THR A 1 86 ? 8.316 -2.620 -6.163 1.00 86.38 86 THR A C 1
ATOM 673 O O . THR A 1 86 ? 8.560 -3.282 -5.152 1.00 86.38 86 THR A O 1
ATOM 676 N N . CYS A 1 87 ? 7.293 -2.903 -6.960 1.00 84.69 87 CYS A N 1
ATOM 677 C CA . CYS A 1 87 ? 6.496 -4.124 -6.868 1.00 84.69 87 CYS A CA 1
ATOM 678 C C . CYS A 1 87 ? 6.882 -5.101 -7.979 1.00 84.69 87 CYS A C 1
ATOM 680 O O . CYS A 1 87 ? 7.472 -4.717 -8.984 1.00 84.69 87 CYS A O 1
ATOM 682 N N . ARG A 1 88 ? 6.586 -6.384 -7.776 1.00 82.94 88 ARG A N 1
ATOM 683 C CA . ARG A 1 88 ? 6.706 -7.408 -8.819 1.00 82.94 88 ARG A CA 1
ATOM 684 C C . ARG A 1 88 ? 5.347 -7.647 -9.451 1.00 82.94 88 ARG A C 1
ATOM 686 O O . ARG A 1 88 ? 4.393 -7.865 -8.710 1.00 82.94 88 ARG A O 1
ATOM 693 N N . ASP A 1 89 ? 5.286 -7.650 -10.775 1.00 70.12 89 ASP A N 1
ATOM 694 C CA . ASP A 1 89 ? 4.098 -8.061 -11.515 1.00 70.12 89 ASP A CA 1
ATOM 695 C C . ASP A 1 89 ? 3.934 -9.584 -11.450 1.00 70.12 89 ASP A C 1
ATOM 697 O O . ASP A 1 89 ? 4.888 -10.339 -11.644 1.00 70.12 89 ASP A O 1
ATOM 701 N N . VAL A 1 90 ? 2.728 -10.040 -11.096 1.00 55.25 90 VAL A N 1
ATOM 702 C CA . VAL A 1 90 ? 2.412 -11.461 -10.839 1.00 55.25 90 VAL A CA 1
ATOM 703 C C . VAL A 1 90 ? 1.721 -12.148 -12.016 1.00 55.25 90 VAL A C 1
ATOM 705 O O . VAL A 1 90 ? 1.345 -13.312 -11.907 1.00 55.25 90 VAL A O 1
ATOM 708 N N . ASP A 1 91 ? 1.688 -11.517 -13.191 1.00 52.72 91 ASP A N 1
ATOM 709 C CA . ASP A 1 91 ? 1.213 -12.163 -14.425 1.00 52.72 91 ASP A CA 1
ATOM 710 C C . ASP A 1 91 ? 2.060 -13.382 -14.869 1.00 52.72 91 ASP A C 1
ATOM 712 O O . ASP A 1 91 ? 1.683 -14.073 -15.811 1.00 52.72 91 ASP A O 1
ATOM 716 N N . ASP A 1 92 ? 3.149 -13.715 -14.161 1.00 47.03 92 ASP A N 1
ATOM 717 C CA . ASP A 1 92 ? 4.002 -14.887 -14.425 1.00 47.03 92 ASP A CA 1
ATOM 718 C C . ASP A 1 92 ? 4.153 -15.850 -13.223 1.00 47.03 92 ASP A C 1
ATOM 720 O O . ASP A 1 92 ? 5.140 -16.580 -13.101 1.00 47.03 92 ASP A O 1
ATOM 724 N N . TYR A 1 93 ? 3.207 -15.858 -12.274 1.00 42.44 93 TYR A N 1
ATOM 725 C CA . TYR A 1 93 ? 3.273 -16.774 -11.127 1.00 42.44 93 TYR A CA 1
ATOM 726 C C . TYR A 1 93 ? 2.340 -17.981 -11.314 1.00 42.44 93 TYR A C 1
ATOM 728 O O . TYR A 1 93 ? 1.117 -17.815 -11.314 1.00 42.44 93 TYR A O 1
ATOM 736 N N . PRO A 1 94 ? 2.861 -19.223 -11.436 1.00 39.72 94 PRO A N 1
ATOM 737 C CA . PRO A 1 94 ? 2.008 -20.400 -11.433 1.00 39.72 94 PRO A CA 1
ATOM 738 C C . PRO A 1 94 ? 1.255 -20.437 -10.100 1.00 39.72 94 PRO A C 1
ATOM 740 O O . PRO A 1 94 ? 1.862 -20.359 -9.037 1.00 39.72 94 PRO A O 1
ATOM 743 N N . SER A 1 95 ? -0.071 -20.512 -10.209 1.00 40.06 95 SER A N 1
ATOM 744 C CA . SER A 1 95 ? -1.163 -20.482 -9.213 1.00 40.06 95 SER A CA 1
ATOM 745 C C . SER A 1 95 ? -1.022 -21.203 -7.841 1.00 40.06 95 SER A C 1
ATOM 747 O O . SER A 1 95 ? -2.031 -21.594 -7.264 1.00 40.06 95 SER A O 1
ATOM 749 N N . GLY A 1 96 ? 0.167 -21.375 -7.253 1.00 38.75 96 GLY A N 1
ATOM 750 C CA . GLY A 1 96 ? 0.382 -22.298 -6.131 1.00 38.75 96 GLY A CA 1
ATOM 751 C C . GLY A 1 96 ? 1.299 -21.859 -4.986 1.00 38.75 96 GLY A C 1
ATOM 752 O O . GLY A 1 96 ? 1.591 -22.696 -4.142 1.00 38.75 96 GLY A O 1
ATOM 753 N N . VAL A 1 97 ? 1.770 -20.609 -4.903 1.00 39.31 97 VAL A N 1
ATOM 754 C CA . VAL A 1 97 ? 2.777 -20.221 -3.878 1.00 39.31 97 VAL A CA 1
ATOM 755 C C . VAL A 1 97 ? 2.263 -19.153 -2.895 1.00 39.31 97 VAL A C 1
ATOM 757 O O . VAL A 1 97 ? 3.012 -18.345 -2.356 1.00 39.31 97 VAL A O 1
ATOM 760 N N . TRP A 1 98 ? 0.966 -19.194 -2.588 1.00 38.31 98 TRP A N 1
ATOM 761 C CA . TRP A 1 98 ? 0.404 -18.474 -1.441 1.00 38.31 98 TRP A CA 1
ATOM 762 C C . TRP A 1 98 ? -0.303 -19.456 -0.490 1.00 38.31 98 TRP A C 1
ATOM 764 O O . TRP A 1 98 ? -1.529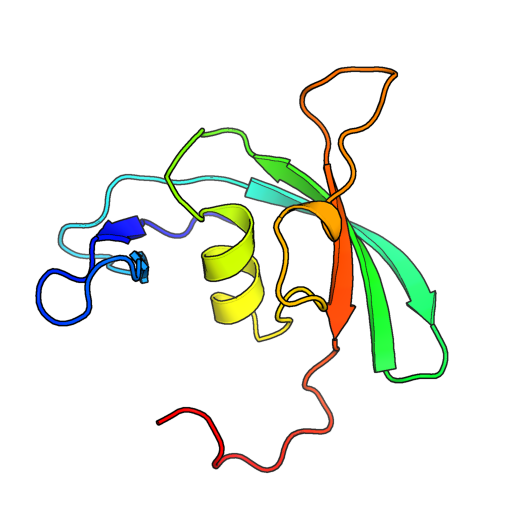 -19.539 -0.471 1.00 38.31 98 TRP A O 1
ATOM 774 N N . GLN A 1 99 ? 0.487 -20.206 0.289 1.00 31.00 99 GLN A N 1
ATOM 775 C CA . GLN A 1 99 ? 0.078 -20.856 1.546 1.00 31.00 99 GLN A CA 1
ATOM 776 C C . GLN A 1 99 ? 1.018 -20.419 2.673 1.00 31.00 99 GLN A C 1
ATOM 778 O O . GLN A 1 99 ? 2.244 -20.353 2.426 1.00 31.00 99 GLN A O 1
#

Foldseek 3Di:
DKFFKDQPVVDPPDIETDPPPGHIWDKDKDFPDQDPVQKTKMKIATPDDDPCRVQRVCVVVVWGFDDPDPVQWDQDPPPRRIIITMTGHCPPPDPPPDD

Radius of gyration: 13.7 Å; chains: 1; bounding box: 30×39×34 Å

Secondary structure (DSSP, 8-state):
-B--EEE-GGGTT-EEE-TTTPBP-BEEEEEEEEETTTEEEEEEEESS--TTHHHHHHHHTT-PBS-SSGGGEEEPTTTSS-EEEEEEP-TT--S----

pLDDT: mean 80.12, std 15.6, range [31.0, 93.88]